Protein AF-A0A2G2XQH7-F1 (afdb_monomer)

pLDDT: mean 88.97, std 12.46, range [43.19, 98.19]

Radius of gyration: 13.52 Å; Cα contacts (8 Å, |Δi|>4): 109; chains: 1; bounding box: 26×40×30 Å

Mean predicted aligned error: 5.09 Å

InterPro domains:
  IPR001096 Peptidase C13, legumain [PF01650] (8-76)
  IPR001096 Peptidase C13, legumain [PR00776] (9-28)
  IPR001096 Peptidase C13, legumain [PR00776] (58-74)
  IPR028361 GPI-anchor transamidase [PTHR48067] (3-77)

Foldseek 3Di:
DPPDQDPVRDLPAALAAAEEAEEEAEADQQWGDDPPPDIDGLVNVQVVVVVCVVRNRYNHYHYHYHYVPVVNSPVNNPPDDD

Solvent-accessible surface area (backbone atoms only — not comparable to full-atom values): 4941 Å² total; per-residue (Å²): 132,83,80,77,78,53,77,93,76,53,88,89,56,33,56,85,30,76,45,79,47,78,47,75,47,62,40,39,93,29,31,35,53,38,82,97,86,45,68,48,37,14,60,58,54,26,51,52,53,49,54,35,55,77,68,37,38,40,63,45,78,48,78,46,67,55,43,49,59,46,71,42,38,46,73,56,42,88,83,75,77,135

Sequence (82 aa):
MKAVVPRSKRLLSDEGSHILLYMTRHGGDEFLKFQDSEELQSHDLADAVKQMKEKRRFKELLIMVDTCQAATLFSQVTFAFL

Structure (mmCIF, N/CA/C/O backbone):
data_AF-A0A2G2XQH7-F1
#
_entry.id   AF-A0A2G2XQH7-F1
#
loop_
_atom_site.group_PDB
_atom_site.id
_atom_site.type_symbol
_atom_site.label_atom_id
_atom_site.label_alt_id
_atom_site.label_comp_id
_atom_site.label_asym_id
_atom_site.label_entity_id
_atom_site.label_seq_id
_atom_site.pdbx_PDB_ins_code
_atom_site.Cartn_x
_atom_site.Cartn_y
_atom_site.Cartn_z
_atom_site.occupancy
_atom_site.B_iso_or_equiv
_atom_site.auth_seq_id
_atom_site.auth_comp_id
_atom_site.auth_asym_id
_atom_site.auth_atom_id
_atom_site.pdbx_PDB_model_num
ATOM 1 N N . MET A 1 1 ? 5.132 25.067 -0.336 1.00 43.19 1 MET A N 1
ATOM 2 C CA . MET A 1 1 ? 3.800 25.017 0.310 1.00 43.19 1 MET A CA 1
ATOM 3 C C . MET A 1 1 ? 3.180 23.674 -0.065 1.00 43.19 1 MET A C 1
ATOM 5 O O . MET A 1 1 ? 2.897 23.474 -1.236 1.00 43.19 1 MET A O 1
ATOM 9 N N . LYS A 1 2 ? 3.118 22.693 0.850 1.00 53.69 2 LYS A N 1
ATOM 10 C CA . LYS A 1 2 ? 2.604 21.347 0.521 1.00 53.69 2 LYS A CA 1
ATOM 11 C C . LYS A 1 2 ? 1.109 21.477 0.215 1.00 53.69 2 LYS A C 1
ATOM 13 O O . LYS A 1 2 ? 0.371 21.977 1.063 1.00 53.69 2 LYS A O 1
ATOM 18 N N . ALA A 1 3 ? 0.678 21.089 -0.984 1.00 65.31 3 ALA A N 1
ATOM 19 C CA . ALA A 1 3 ? -0.735 21.103 -1.340 1.00 65.31 3 ALA A CA 1
ATOM 20 C C . ALA A 1 3 ? -1.512 20.252 -0.323 1.00 65.31 3 ALA A C 1
ATOM 22 O O . ALA A 1 3 ? -1.174 19.096 -0.063 1.00 65.31 3 ALA A O 1
ATOM 23 N N . VAL A 1 4 ? -2.521 20.846 0.311 1.00 83.31 4 VAL A N 1
ATOM 24 C CA . VAL A 1 4 ? -3.353 20.148 1.289 1.00 83.31 4 VAL A CA 1
ATOM 25 C C . VAL A 1 4 ? -4.225 19.156 0.526 1.00 83.31 4 VAL A C 1
ATOM 27 O O . VAL A 1 4 ? -5.099 19.564 -0.233 1.00 83.31 4 VAL A O 1
ATOM 30 N N . VAL A 1 5 ? -4.016 17.852 0.734 1.00 88.12 5 VAL A N 1
ATOM 31 C CA . VAL A 1 5 ? -4.879 16.813 0.144 1.00 88.12 5 VAL A CA 1
ATOM 32 C C . VAL A 1 5 ? -6.322 17.070 0.611 1.00 88.12 5 VAL A C 1
ATOM 34 O O . VAL A 1 5 ? -6.528 17.155 1.827 1.00 88.12 5 VAL A O 1
ATOM 37 N N . PRO A 1 6 ? -7.327 17.221 -0.273 1.00 93.56 6 PRO A N 1
ATOM 38 C CA . PRO A 1 6 ? -8.710 17.487 0.132 1.00 93.56 6 PRO A CA 1
ATOM 39 C C . PRO A 1 6 ? -9.253 16.407 1.071 1.00 93.56 6 PRO A C 1
ATOM 41 O O . PRO A 1 6 ? -8.913 15.236 0.921 1.00 93.56 6 PRO A O 1
ATOM 44 N N . ARG A 1 7 ? -10.131 16.764 2.022 1.00 91.50 7 ARG A N 1
ATOM 45 C CA . ARG A 1 7 ? -10.681 15.803 3.004 1.00 91.50 7 ARG A CA 1
ATOM 46 C C . ARG A 1 7 ? -11.341 14.589 2.337 1.00 91.50 7 ARG A C 1
ATOM 48 O O . ARG A 1 7 ? -11.163 13.479 2.818 1.00 91.50 7 ARG A O 1
ATOM 55 N N . SER A 1 8 ? -12.035 14.797 1.218 1.00 93.75 8 SER A N 1
ATOM 56 C CA . SER A 1 8 ? -12.687 13.745 0.421 1.00 93.75 8 SER A CA 1
ATOM 57 C C . SER A 1 8 ? -11.717 12.792 -0.289 1.00 93.75 8 SER A C 1
ATOM 59 O O . SER A 1 8 ? -12.146 11.775 -0.822 1.00 93.75 8 SER A O 1
ATOM 61 N N . LYS A 1 9 ? -10.419 13.112 -0.317 1.00 92.50 9 LYS A N 1
ATOM 62 C CA . LYS A 1 9 ? -9.351 12.311 -0.932 1.00 92.50 9 LYS A CA 1
ATOM 63 C C . LYS A 1 9 ? -8.360 11.770 0.105 1.00 92.50 9 LYS A C 1
ATOM 65 O O . LYS A 1 9 ? -7.259 11.368 -0.249 1.00 92.50 9 LYS A O 1
ATOM 70 N N . ARG A 1 10 ? -8.728 11.778 1.391 1.00 92.50 10 ARG A N 1
ATOM 71 C CA . ARG A 1 10 ? -7.935 11.190 2.478 1.00 92.50 10 ARG A CA 1
ATOM 72 C C . ARG A 1 10 ? -8.575 9.899 2.958 1.00 92.50 10 ARG A C 1
ATOM 74 O O . ARG A 1 10 ? -9.793 9.813 3.076 1.00 92.50 10 ARG A O 1
ATOM 81 N N . LEU A 1 11 ? -7.738 8.944 3.341 1.00 94.19 11 LEU A N 1
ATOM 82 C CA . LEU A 1 11 ? -8.167 7.722 4.005 1.00 94.19 11 LEU A CA 1
ATOM 83 C C . LEU A 1 11 ? -8.387 7.995 5.503 1.00 94.19 11 LEU A C 1
ATOM 85 O O . LEU A 1 11 ? -7.446 8.017 6.300 1.00 94.19 11 LEU A O 1
ATOM 89 N N . LEU A 1 12 ? -9.636 8.268 5.883 1.00 95.19 12 LEU A N 1
ATOM 90 C CA . LEU A 1 12 ? -10.049 8.576 7.260 1.00 95.19 12 LEU A CA 1
ATOM 91 C C . LEU A 1 12 ? -10.367 7.301 8.067 1.00 95.19 12 LEU A C 1
ATOM 93 O O . LEU A 1 12 ? -11.420 7.215 8.683 1.00 95.19 12 LEU A O 1
ATOM 97 N N . SER A 1 13 ? -9.466 6.319 8.033 1.00 96.81 13 SER A N 1
ATOM 98 C CA . SER A 1 13 ? -9.632 5.006 8.666 1.00 96.81 13 SER A CA 1
ATOM 99 C C . SER A 1 13 ? -9.189 4.955 10.136 1.00 96.81 13 SER A C 1
ATOM 101 O O . SER A 1 13 ? -8.522 5.862 10.636 1.00 96.81 13 SER A O 1
ATOM 103 N N . ASP A 1 14 ? -9.535 3.871 10.817 1.00 97.38 14 ASP A N 1
ATOM 104 C CA . ASP A 1 14 ? -9.249 3.598 12.227 1.00 97.38 14 ASP A CA 1
ATOM 105 C C . ASP A 1 14 ? -9.066 2.089 12.482 1.00 97.38 14 ASP A C 1
ATOM 107 O O . ASP A 1 14 ? -8.992 1.286 11.550 1.00 97.38 14 ASP A O 1
ATOM 111 N N . GLU A 1 15 ? -8.991 1.692 13.750 1.00 97.25 15 GLU A N 1
ATOM 112 C CA . GLU A 1 15 ? -8.734 0.312 14.165 1.00 97.25 15 GLU A CA 1
ATOM 113 C C . GLU A 1 15 ? -9.875 -0.671 13.856 1.00 97.25 15 GLU A C 1
ATOM 115 O O . GLU A 1 15 ? -9.667 -1.877 13.955 1.00 97.25 15 GLU A O 1
ATOM 120 N N . GLY A 1 16 ? -11.056 -0.185 13.452 1.00 97.62 16 GLY A N 1
ATOM 121 C CA . GLY A 1 16 ? -12.183 -1.006 12.998 1.00 97.62 16 GLY A CA 1
ATOM 122 C C . GLY A 1 16 ? -12.281 -1.139 11.475 1.00 97.62 16 GLY A C 1
ATOM 123 O O . GLY A 1 16 ? -13.120 -1.883 10.970 1.00 97.62 16 GLY A O 1
ATOM 124 N N . SER A 1 17 ? -11.440 -0.422 10.730 1.00 98.19 17 SER A N 1
ATOM 125 C CA . SER A 1 17 ? -11.536 -0.323 9.273 1.00 98.19 17 SER A CA 1
ATOM 126 C C . SER A 1 17 ? -10.925 -1.536 8.554 1.00 98.19 17 SER A C 1
ATOM 128 O O . SER A 1 17 ? -9.816 -1.957 8.880 1.00 98.19 17 SER A O 1
ATOM 130 N N . HIS A 1 18 ? -11.602 -2.047 7.522 1.00 97.31 18 HIS A N 1
ATOM 131 C CA . HIS A 1 18 ? -11.052 -3.025 6.571 1.00 97.31 18 HIS A CA 1
ATOM 132 C C . HIS A 1 18 ? -10.675 -2.299 5.275 1.00 97.31 18 HIS A C 1
ATOM 134 O O . HIS A 1 18 ? -11.497 -1.573 4.714 1.00 97.31 18 HIS A O 1
ATOM 140 N N . ILE A 1 19 ? -9.432 -2.450 4.818 1.00 97.12 19 ILE A N 1
ATOM 141 C CA . ILE A 1 19 ? -8.872 -1.642 3.728 1.00 97.12 19 ILE A CA 1
ATOM 142 C C . ILE A 1 19 ? -8.393 -2.542 2.591 1.00 97.12 19 ILE A C 1
ATOM 144 O O . ILE A 1 19 ? -7.663 -3.503 2.816 1.00 97.12 19 ILE A O 1
ATOM 148 N N . LEU A 1 20 ? -8.760 -2.176 1.363 1.00 96.38 20 LEU A N 1
ATOM 149 C CA . LEU A 1 20 ? -8.156 -2.692 0.139 1.00 96.38 20 LEU A CA 1
ATOM 150 C C . LEU A 1 20 ? -7.285 -1.597 -0.480 1.00 96.38 20 LEU A C 1
ATOM 152 O O . LEU A 1 20 ? -7.789 -0.535 -0.847 1.00 96.38 20 LEU A O 1
ATOM 156 N N . LEU A 1 21 ? -5.992 -1.873 -0.622 1.00 94.62 21 LEU A N 1
ATOM 157 C CA . LEU A 1 21 ? -5.071 -1.067 -1.414 1.00 94.62 21 LEU A CA 1
ATOM 158 C C . LEU A 1 21 ? -4.815 -1.785 -2.741 1.00 94.62 21 LEU A C 1
ATOM 160 O O . LEU A 1 21 ? -4.106 -2.786 -2.778 1.00 94.62 21 LEU A O 1
ATOM 164 N N . TYR A 1 22 ? -5.400 -1.270 -3.820 1.00 94.81 22 TYR A N 1
ATOM 165 C CA . TYR A 1 22 ? -5.179 -1.774 -5.174 1.00 94.81 22 TYR A CA 1
ATOM 166 C C . TYR A 1 22 ? -4.263 -0.830 -5.954 1.00 94.81 22 TYR A C 1
ATOM 168 O O . TYR A 1 22 ? -4.544 0.368 -6.040 1.00 94.81 22 TYR A O 1
ATOM 176 N N . MET A 1 23 ? -3.179 -1.358 -6.523 1.00 93.12 23 MET A N 1
ATOM 177 C CA . MET A 1 23 ? -2.219 -0.593 -7.322 1.00 93.12 23 MET A CA 1
ATOM 178 C C . MET A 1 23 ? -1.983 -1.282 -8.664 1.00 93.12 23 MET A C 1
ATOM 180 O O . MET A 1 23 ? -1.712 -2.477 -8.715 1.00 93.12 23 MET A O 1
ATOM 184 N N . THR A 1 24 ? -2.063 -0.524 -9.755 1.00 94.12 24 THR A N 1
ATOM 185 C CA . THR A 1 24 ? -1.816 -1.030 -11.109 1.00 94.12 24 THR A CA 1
ATOM 186 C C . THR A 1 24 ? -1.077 0.021 -11.925 1.00 94.12 24 THR A C 1
ATOM 188 O O . THR A 1 24 ? -1.525 1.167 -12.030 1.00 94.12 24 THR A O 1
ATOM 191 N N . ARG A 1 25 ? 0.105 -0.349 -12.428 1.00 92.38 25 ARG A N 1
ATOM 192 C CA . ARG A 1 25 ? 0.958 0.442 -13.334 1.00 92.38 25 ARG A CA 1
ATOM 193 C C . ARG A 1 25 ? 2.141 -0.419 -13.797 1.00 92.38 25 ARG A C 1
ATOM 195 O O . ARG A 1 25 ? 2.276 -1.564 -13.386 1.00 92.38 25 ARG A O 1
ATOM 202 N N . HIS A 1 26 ? 3.028 0.122 -14.628 1.00 93.81 26 HIS A N 1
ATOM 203 C CA . HIS A 1 26 ? 4.337 -0.477 -14.894 1.00 93.81 26 HIS A CA 1
ATOM 204 C C . HIS A 1 26 ? 5.223 -0.483 -13.645 1.00 93.81 26 HIS A C 1
ATOM 206 O O . HIS A 1 26 ? 5.175 0.451 -12.847 1.00 93.81 26 HIS A O 1
ATOM 212 N N . GLY A 1 27 ? 6.071 -1.496 -13.537 1.00 91.06 27 GLY A N 1
ATOM 213 C CA . GLY A 1 27 ? 6.984 -1.698 -12.419 1.00 91.06 27 GLY A CA 1
ATOM 214 C C . GLY A 1 27 ? 8.241 -2.433 -12.865 1.00 91.06 27 GLY A C 1
ATOM 215 O O . GLY A 1 27 ? 8.392 -2.761 -14.048 1.00 91.06 27 GLY A O 1
ATOM 216 N N . GLY A 1 28 ? 9.134 -2.653 -11.913 1.00 90.88 28 GLY A N 1
ATOM 217 C CA . GLY A 1 28 ? 10.399 -3.355 -12.079 1.00 90.88 28 GLY A CA 1
ATOM 218 C C . GLY A 1 28 ? 10.931 -3.799 -10.721 1.00 90.88 28 GLY A C 1
ATOM 219 O O . GLY A 1 28 ? 10.146 -4.045 -9.806 1.00 90.88 28 GLY A O 1
ATOM 220 N N . ASP A 1 29 ? 12.249 -3.912 -10.590 1.00 94.94 29 ASP A N 1
ATOM 221 C CA . ASP A 1 29 ? 12.859 -4.463 -9.382 1.00 94.94 29 ASP A CA 1
ATOM 222 C C . ASP A 1 29 ? 12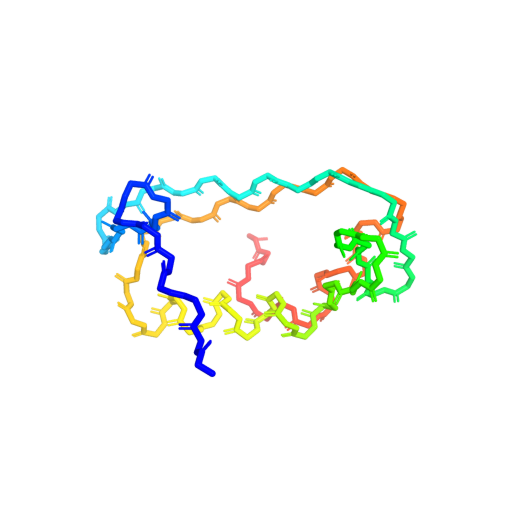.649 -3.516 -8.194 1.00 94.94 29 ASP A C 1
ATOM 224 O O . ASP A 1 29 ? 13.225 -2.434 -8.142 1.00 94.94 29 ASP A O 1
ATOM 228 N N .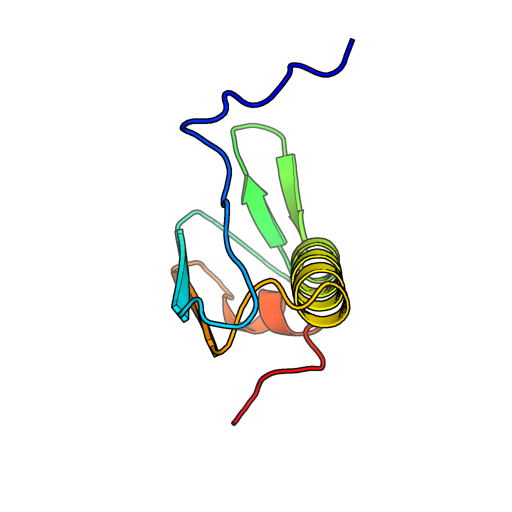 GLU A 1 30 ? 11.759 -3.904 -7.282 1.00 93.62 30 GLU A N 1
ATOM 229 C CA . GLU A 1 30 ? 11.380 -3.169 -6.075 1.00 93.62 30 GLU A CA 1
ATOM 230 C C . GLU A 1 30 ? 10.697 -1.810 -6.300 1.00 93.62 30 GLU A C 1
ATOM 232 O O . GLU A 1 30 ? 10.597 -1.018 -5.360 1.00 93.62 30 GLU A O 1
ATOM 237 N N . PHE A 1 31 ? 10.163 -1.533 -7.497 1.00 93.81 31 PHE A N 1
ATOM 238 C CA . PHE A 1 31 ? 9.457 -0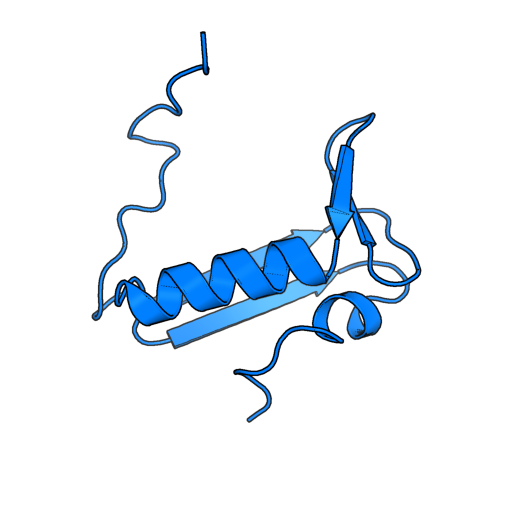.275 -7.762 1.00 93.81 31 PHE A CA 1
ATOM 239 C C . PHE A 1 31 ? 8.206 -0.417 -8.637 1.00 93.81 31 PHE A C 1
ATOM 241 O O . PHE A 1 31 ? 8.088 -1.291 -9.498 1.00 93.81 31 PHE A O 1
ATOM 248 N N . LEU A 1 32 ? 7.282 0.526 -8.450 1.00 93.25 32 LEU A N 1
ATOM 249 C CA . LEU A 1 32 ? 6.115 0.770 -9.293 1.00 93.25 32 LEU A CA 1
ATOM 250 C C . LEU A 1 32 ? 6.138 2.228 -9.750 1.00 93.25 32 LEU A C 1
ATOM 252 O O . LEU A 1 32 ? 6.244 3.138 -8.932 1.00 93.25 32 LEU A O 1
ATOM 256 N N . LYS A 1 33 ? 6.012 2.480 -11.055 1.00 90.12 33 LYS A N 1
ATOM 257 C CA . LYS A 1 33 ? 5.984 3.853 -11.576 1.00 90.12 33 LYS A CA 1
ATOM 258 C C . LYS A 1 33 ? 4.757 4.593 -11.050 1.00 90.12 33 LYS A C 1
ATOM 260 O O . LYS A 1 33 ? 3.638 4.098 -11.173 1.00 90.12 33 LYS A O 1
ATOM 265 N N . PHE A 1 34 ? 4.953 5.796 -10.528 1.00 85.69 34 PHE A N 1
ATOM 266 C CA . PHE A 1 34 ? 3.911 6.648 -9.972 1.00 85.69 34 PHE A CA 1
ATOM 267 C C . PHE A 1 34 ? 3.914 8.004 -10.677 1.00 85.69 34 PHE A C 1
ATOM 269 O O . PHE A 1 34 ? 4.907 8.718 -10.698 1.00 85.69 34 PHE A O 1
ATOM 276 N N . GLN A 1 35 ? 2.790 8.365 -11.298 1.00 83.81 35 GLN A N 1
ATOM 277 C CA . GLN A 1 35 ? 2.754 9.497 -12.239 1.00 83.81 35 GLN A CA 1
ATOM 278 C C . GLN A 1 35 ? 3.907 9.413 -13.267 1.00 83.81 35 GLN A C 1
ATOM 280 O O . GLN A 1 35 ? 4.412 8.323 -13.543 1.00 83.81 35 GLN A O 1
ATOM 285 N N . ASP A 1 36 ? 4.256 10.514 -13.923 1.00 73.06 36 ASP A N 1
ATOM 286 C CA . ASP A 1 36 ? 5.146 10.467 -15.092 1.00 73.06 36 ASP A CA 1
ATOM 287 C C . ASP A 1 36 ? 6.638 10.511 -14.738 1.00 73.06 36 ASP A C 1
ATOM 289 O O . ASP A 1 36 ? 7.472 10.191 -15.584 1.00 73.06 36 ASP A O 1
ATOM 293 N N . SER A 1 37 ? 6.984 10.857 -13.495 1.00 69.12 37 SER A N 1
ATOM 294 C CA . SER A 1 37 ? 8.375 11.052 -13.067 1.00 69.12 37 SER A CA 1
ATOM 295 C C . SER A 1 37 ? 8.702 10.536 -11.665 1.00 69.12 37 SER A C 1
ATOM 297 O O . SER A 1 37 ? 9.833 10.721 -11.224 1.00 69.12 37 SER A O 1
ATOM 299 N N . GLU A 1 38 ? 7.749 9.936 -10.948 1.00 85.19 38 GLU A N 1
ATOM 300 C CA . GLU A 1 38 ? 7.981 9.389 -9.607 1.00 85.19 38 GLU A CA 1
ATOM 301 C C . GLU A 1 38 ? 7.924 7.856 -9.628 1.00 85.19 38 GLU A C 1
ATOM 303 O O . GLU A 1 38 ? 7.362 7.221 -10.526 1.00 85.19 38 GLU A O 1
ATOM 308 N N . GLU A 1 39 ? 8.526 7.244 -8.617 1.00 90.56 39 GLU A N 1
ATOM 309 C CA . GLU A 1 39 ? 8.516 5.803 -8.399 1.00 90.56 39 GLU A CA 1
ATOM 310 C C . GLU A 1 39 ? 8.128 5.554 -6.946 1.00 90.56 39 GLU A C 1
ATOM 312 O O . GLU A 1 39 ? 8.630 6.217 -6.042 1.00 90.56 39 GLU A O 1
ATOM 317 N N . LEU A 1 40 ? 7.208 4.617 -6.735 1.00 92.62 40 LEU A N 1
ATOM 318 C CA . LEU A 1 40 ? 6.916 4.069 -5.421 1.00 92.62 40 LEU A CA 1
ATOM 319 C C . LEU A 1 40 ? 7.835 2.871 -5.212 1.00 92.62 40 LEU A C 1
ATOM 321 O O . LEU A 1 40 ? 7.699 1.876 -5.929 1.00 92.62 40 LEU A O 1
ATOM 325 N N . GLN A 1 41 ? 8.742 2.957 -4.246 1.00 94.50 41 GLN A N 1
ATOM 326 C CA . GLN A 1 41 ? 9.660 1.865 -3.947 1.00 94.50 41 GLN A CA 1
ATOM 327 C C . GLN A 1 41 ? 9.089 0.921 -2.878 1.00 94.50 41 GLN A C 1
ATOM 329 O O . GLN A 1 41 ? 8.189 1.278 -2.111 1.00 94.50 41 GLN A O 1
ATOM 334 N N . SER A 1 42 ? 9.628 -0.298 -2.803 1.00 93.62 42 SER A N 1
ATOM 335 C CA . SER A 1 42 ? 9.262 -1.304 -1.793 1.00 93.62 42 SER A CA 1
ATOM 336 C C . SER A 1 42 ? 9.375 -0.753 -0.363 1.00 93.62 42 SER A C 1
ATOM 338 O O . SER A 1 42 ? 8.513 -1.011 0.481 1.00 93.62 42 SER A O 1
ATOM 340 N N . HIS A 1 43 ? 10.399 0.068 -0.103 1.00 94.31 43 HIS A N 1
ATOM 341 C CA . HIS A 1 43 ? 10.628 0.695 1.195 1.00 94.31 43 HIS A CA 1
ATOM 342 C C . HIS A 1 43 ? 9.556 1.740 1.543 1.00 94.31 43 HIS A C 1
ATOM 344 O O . HIS A 1 43 ? 9.084 1.760 2.679 1.00 94.31 43 HIS A O 1
ATOM 350 N N . ASP A 1 44 ? 9.102 2.543 0.572 1.00 93.75 44 ASP A N 1
ATOM 351 C CA . ASP A 1 44 ? 8.035 3.531 0.774 1.00 93.75 44 ASP A CA 1
ATOM 352 C C . ASP A 1 44 ? 6.726 2.843 1.173 1.00 93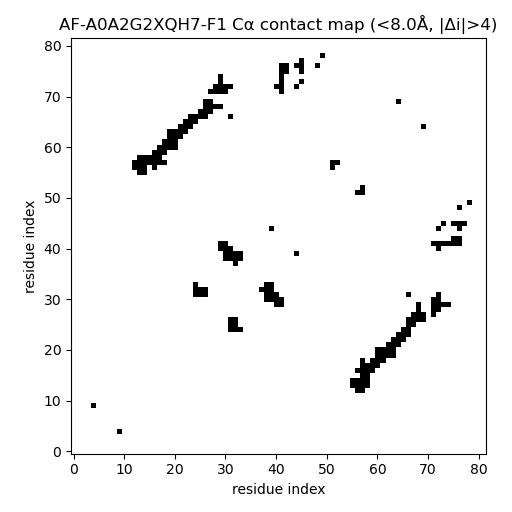.75 44 ASP A C 1
ATOM 354 O O . ASP A 1 44 ? 6.030 3.269 2.102 1.00 93.75 44 ASP A O 1
ATOM 358 N N . LEU A 1 45 ? 6.395 1.746 0.480 1.00 93.31 45 LEU A N 1
ATOM 359 C CA . LEU A 1 45 ? 5.213 0.942 0.772 1.00 93.31 45 LEU A CA 1
ATOM 360 C C . LEU A 1 45 ? 5.305 0.318 2.171 1.00 93.31 45 LEU A C 1
ATOM 362 O O . LEU A 1 45 ? 4.351 0.409 2.949 1.00 93.31 45 LEU A O 1
ATOM 366 N N . ALA A 1 46 ? 6.447 -0.285 2.506 1.00 93.88 46 ALA A N 1
ATOM 367 C CA . ALA A 1 46 ? 6.679 -0.899 3.808 1.00 93.88 46 ALA A CA 1
ATOM 368 C C . ALA A 1 46 ? 6.563 0.118 4.952 1.00 93.88 46 ALA A C 1
ATOM 370 O O . ALA A 1 46 ? 5.846 -0.129 5.927 1.00 93.88 46 ALA A O 1
ATOM 371 N N . ASP A 1 47 ? 7.192 1.285 4.811 1.00 94.94 47 ASP A N 1
ATOM 372 C CA . ASP A 1 47 ? 7.147 2.350 5.809 1.00 94.94 47 ASP A CA 1
ATOM 373 C C . ASP A 1 47 ? 5.736 2.919 5.972 1.00 94.94 47 ASP A C 1
ATOM 375 O O . ASP A 1 47 ? 5.284 3.145 7.100 1.00 94.94 47 ASP A O 1
ATOM 379 N N . ALA A 1 48 ? 4.997 3.108 4.875 1.00 93.75 48 ALA A N 1
ATOM 380 C CA . ALA A 1 48 ? 3.614 3.569 4.929 1.00 93.75 48 ALA A CA 1
ATOM 381 C C . ALA A 1 48 ? 2.714 2.573 5.679 1.00 93.75 48 ALA A C 1
ATOM 383 O O . ALA A 1 48 ? 1.972 2.965 6.586 1.00 93.75 48 ALA A O 1
ATOM 384 N N . VAL A 1 49 ? 2.808 1.280 5.352 1.00 93.94 49 VAL A N 1
ATOM 385 C CA . VAL A 1 49 ? 2.026 0.219 6.007 1.00 93.94 49 VAL A CA 1
ATOM 386 C C . VAL A 1 49 ? 2.397 0.099 7.484 1.00 93.94 49 VAL A C 1
ATOM 388 O O . VAL A 1 49 ? 1.506 0.024 8.336 1.00 93.94 49 VAL A O 1
ATOM 391 N N . LYS A 1 50 ? 3.693 0.157 7.813 1.00 94.44 50 LYS A N 1
ATOM 392 C CA . LYS A 1 50 ? 4.186 0.142 9.194 1.00 94.44 50 LYS A CA 1
ATOM 393 C C . LYS A 1 50 ? 3.619 1.310 9.998 1.00 94.44 50 LYS A C 1
ATOM 395 O O . LYS A 1 50 ? 3.017 1.093 11.049 1.00 94.44 50 LYS A O 1
ATOM 400 N N . GLN A 1 51 ? 3.708 2.532 9.474 1.00 95.00 51 GLN A N 1
ATOM 401 C CA . GLN A 1 51 ? 3.148 3.716 10.129 1.00 95.00 51 GLN A CA 1
ATOM 402 C C . GLN A 1 51 ? 1.627 3.622 10.302 1.00 95.00 51 GLN A C 1
ATOM 404 O O . GLN A 1 51 ? 1.089 4.055 11.325 1.00 95.00 51 GLN A O 1
ATOM 409 N N . MET A 1 52 ? 0.910 3.065 9.320 1.00 95.19 52 MET A N 1
ATOM 410 C CA . MET A 1 52 ? -0.531 2.830 9.434 1.00 95.19 52 MET A CA 1
ATOM 411 C C . MET A 1 52 ? -0.853 1.814 10.534 1.00 95.19 52 MET A C 1
ATOM 413 O O . MET A 1 52 ? -1.808 2.025 11.285 1.00 95.19 52 MET A O 1
ATOM 417 N N . LYS A 1 53 ? -0.053 0.752 10.673 1.00 93.50 53 LYS A N 1
ATOM 418 C CA . LYS A 1 53 ? -0.220 -0.250 11.731 1.00 93.50 53 LYS A CA 1
ATOM 419 C C . LYS A 1 53 ? 0.054 0.336 13.117 1.00 93.50 53 LYS A C 1
ATOM 421 O O . LYS A 1 53 ? -0.784 0.187 14.003 1.00 93.50 53 LYS A O 1
ATOM 426 N N . GLU A 1 54 ? 1.167 1.049 13.293 1.00 95.38 54 GLU A N 1
ATOM 427 C CA . GLU A 1 54 ? 1.548 1.701 14.560 1.00 95.38 54 GLU A CA 1
ATOM 428 C C . GLU A 1 54 ? 0.482 2.696 15.038 1.00 95.38 54 GLU A C 1
ATOM 430 O O . GLU A 1 54 ? 0.160 2.763 16.223 1.00 95.38 54 GLU A O 1
ATOM 435 N N . LYS A 1 55 ? -0.131 3.426 14.100 1.00 96.69 55 LYS A N 1
ATOM 436 C CA . LYS A 1 55 ? -1.213 4.387 14.369 1.00 96.69 55 LYS A CA 1
ATOM 437 C C . LYS A 1 55 ? -2.607 3.752 14.404 1.00 96.69 55 LYS A C 1
ATOM 439 O O . LYS A 1 55 ? -3.591 4.489 14.418 1.00 96.69 55 LYS A O 1
ATOM 444 N N . ARG A 1 56 ? -2.697 2.416 14.374 1.00 96.62 56 ARG A N 1
ATOM 445 C CA . ARG A 1 56 ? -3.947 1.636 14.379 1.00 96.62 56 ARG A CA 1
ATOM 446 C C . ARG A 1 56 ? -4.967 2.139 13.351 1.00 96.62 56 ARG A C 1
ATOM 448 O O . ARG A 1 56 ? -6.112 2.435 13.669 1.00 96.62 56 ARG A O 1
ATOM 455 N N . ARG A 1 57 ? -4.533 2.293 12.099 1.00 97.00 57 ARG A N 1
ATOM 456 C CA . ARG A 1 57 ? -5.348 2.845 11.001 1.00 97.00 57 ARG A CA 1
ATOM 457 C C . ARG A 1 57 ? -6.156 1.792 10.244 1.00 97.00 57 ARG A C 1
ATOM 459 O O . ARG A 1 57 ? -6.785 2.152 9.255 1.00 97.00 57 ARG A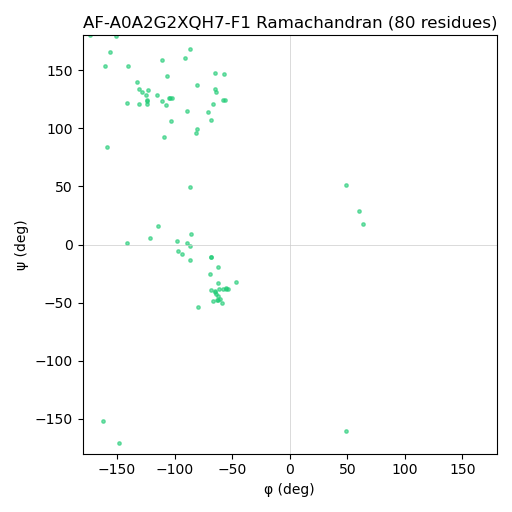 O 1
ATOM 466 N N . PHE A 1 58 ? -6.090 0.525 10.641 1.00 97.06 58 PHE A N 1
ATOM 467 C CA . PHE A 1 58 ? -6.887 -0.561 10.077 1.00 97.06 58 PHE A CA 1
ATOM 468 C C . PHE A 1 58 ? -6.936 -1.752 11.034 1.00 97.06 58 PHE A C 1
ATOM 470 O O . PHE A 1 58 ? -5.991 -1.987 11.796 1.00 97.06 58 PHE A O 1
ATOM 477 N N . LYS A 1 59 ? -8.010 -2.534 10.927 1.00 96.12 59 LYS A N 1
ATOM 478 C CA . LYS A 1 59 ? -8.122 -3.890 11.466 1.00 96.12 59 LYS A CA 1
ATOM 479 C C . LYS A 1 59 ? -7.425 -4.888 10.544 1.00 96.12 59 LYS A C 1
ATOM 481 O O . LYS A 1 59 ? -6.519 -5.602 10.966 1.00 96.12 59 LYS A O 1
ATOM 486 N N . GLU A 1 60 ? -7.811 -4.865 9.270 1.00 95.88 60 GLU A N 1
ATOM 487 C CA . GLU A 1 60 ? -7.292 -5.720 8.200 1.00 95.88 60 GLU A CA 1
ATOM 488 C C . GLU A 1 60 ? -6.958 -4.871 6.972 1.00 95.88 60 GLU A C 1
ATOM 490 O O . GLU A 1 60 ? -7.689 -3.939 6.624 1.00 95.88 60 GLU A O 1
ATOM 495 N N . LEU A 1 61 ? -5.844 -5.200 6.323 1.00 94.88 61 LEU A N 1
ATOM 496 C CA . LEU A 1 61 ? -5.372 -4.553 5.107 1.00 94.88 61 LEU A CA 1
ATOM 497 C C . LEU A 1 61 ? -5.029 -5.637 4.089 1.00 94.88 61 LEU A C 1
ATOM 499 O O . LEU A 1 61 ? -4.161 -6.468 4.342 1.00 94.88 61 LEU A O 1
ATOM 503 N N . LEU A 1 62 ? -5.691 -5.593 2.938 1.00 95.00 62 LEU A N 1
ATOM 504 C CA . LEU A 1 62 ? -5.333 -6.374 1.763 1.00 95.00 62 LEU A CA 1
ATOM 505 C C . L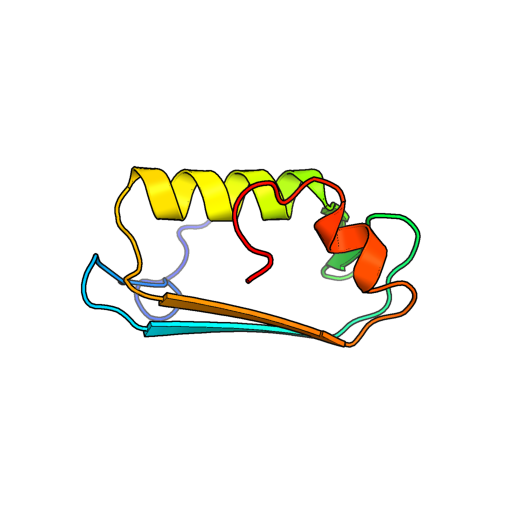EU A 1 62 ? -4.650 -5.452 0.754 1.00 95.00 62 LEU A C 1
ATOM 507 O O . LEU A 1 62 ? -5.208 -4.421 0.379 1.00 95.00 62 LEU A O 1
ATOM 511 N N . ILE A 1 63 ? -3.455 -5.830 0.306 1.00 93.81 63 ILE A N 1
ATOM 512 C CA . ILE A 1 63 ? -2.719 -5.121 -0.742 1.00 93.81 63 ILE A CA 1
ATOM 513 C C . ILE A 1 63 ? -2.698 -6.012 -1.979 1.00 93.81 63 ILE A C 1
ATOM 515 O O . ILE A 1 63 ? -2.252 -7.154 -1.917 1.00 93.81 63 ILE A O 1
ATOM 519 N N . MET A 1 64 ? -3.185 -5.489 -3.097 1.00 94.62 64 MET A N 1
ATOM 520 C CA . MET A 1 64 ? -3.191 -6.171 -4.385 1.00 94.62 64 MET A CA 1
ATOM 521 C C . MET A 1 64 ? -2.472 -5.290 -5.398 1.00 94.62 64 MET A C 1
ATOM 523 O O . MET A 1 64 ? -2.843 -4.132 -5.594 1.00 94.62 64 MET A O 1
ATOM 527 N N . VAL A 1 65 ? -1.437 -5.839 -6.030 1.00 93.75 65 VAL A N 1
ATOM 528 C CA . VAL A 1 65 ? -0.626 -5.111 -7.005 1.00 93.75 65 VAL A CA 1
ATOM 529 C C . VAL A 1 65 ? -0.603 -5.871 -8.321 1.00 93.75 65 VAL A C 1
ATOM 53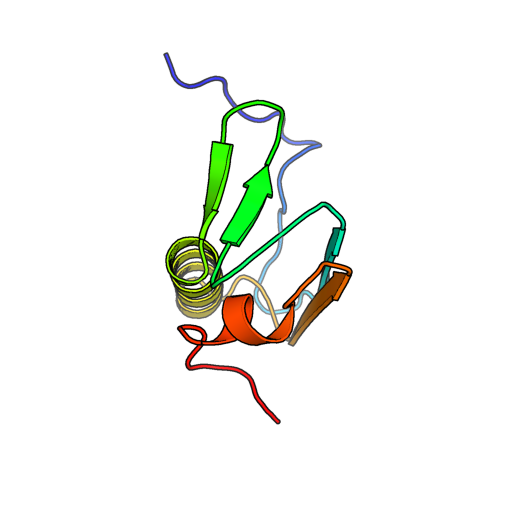1 O O . VAL A 1 65 ? -0.211 -7.033 -8.359 1.00 93.75 65 VAL A O 1
ATOM 534 N N . ASP A 1 66 ? -1.008 -5.192 -9.387 1.00 94.75 66 ASP A N 1
ATOM 535 C CA . ASP A 1 66 ? -0.970 -5.683 -10.760 1.00 94.75 66 ASP A CA 1
ATOM 536 C C . ASP A 1 66 ? 0.115 -4.922 -11.537 1.00 94.75 66 ASP A C 1
ATOM 538 O O . ASP A 1 66 ? -0.091 -3.799 -12.012 1.00 94.75 66 ASP A O 1
ATOM 542 N N . THR A 1 67 ? 1.323 -5.494 -11.559 1.00 93.38 67 THR A N 1
ATOM 543 C CA . T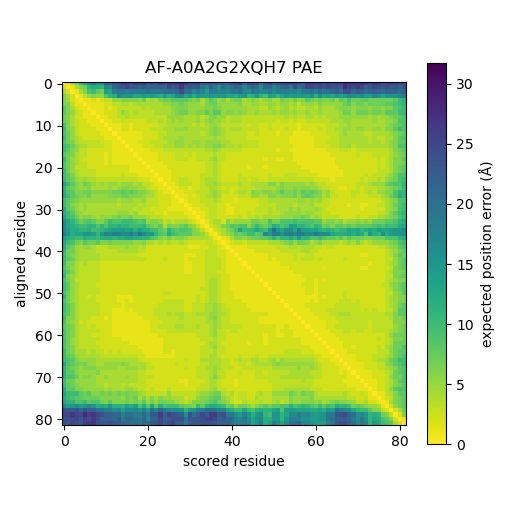HR A 1 67 ? 2.504 -4.920 -12.214 1.00 93.38 67 THR A CA 1
ATOM 544 C C . THR A 1 67 ? 3.541 -5.986 -12.585 1.00 93.38 67 THR A C 1
ATOM 546 O O . THR A 1 67 ? 3.508 -7.115 -12.089 1.00 93.38 67 THR A O 1
ATOM 549 N N . CYS A 1 68 ? 4.505 -5.629 -13.436 1.00 94.31 68 CYS A N 1
ATOM 550 C CA . CYS A 1 68 ? 5.668 -6.474 -13.703 1.00 94.31 68 CYS A CA 1
ATOM 551 C C . CYS A 1 68 ? 6.521 -6.609 -12.435 1.00 94.31 68 CYS A C 1
ATOM 553 O O . CYS A 1 68 ? 6.824 -5.607 -11.800 1.00 94.31 68 CYS A O 1
ATOM 555 N N . GLN A 1 69 ? 6.944 -7.832 -12.102 1.00 92.88 69 GLN A N 1
ATOM 556 C CA . GLN A 1 69 ? 7.746 -8.121 -10.902 1.00 92.88 69 GLN A CA 1
ATOM 557 C C . GLN A 1 69 ? 7.056 -7.746 -9.576 1.00 92.88 69 GLN A C 1
ATOM 559 O O . GLN A 1 69 ? 7.729 -7.518 -8.583 1.00 92.88 69 GLN A O 1
ATOM 564 N N . ALA A 1 70 ? 5.718 -7.768 -9.517 1.00 91.62 70 ALA A N 1
ATOM 565 C CA . ALA A 1 70 ? 4.933 -7.367 -8.341 1.00 91.62 70 ALA A CA 1
ATOM 566 C C . ALA A 1 70 ? 5.416 -7.930 -6.987 1.00 91.62 70 ALA A C 1
ATOM 568 O O . ALA A 1 70 ? 5.285 -7.257 -5.970 1.00 91.62 70 ALA A O 1
ATOM 569 N N . ALA A 1 71 ? 5.985 -9.139 -6.956 1.00 90.38 71 ALA A N 1
ATOM 570 C CA . ALA A 1 71 ? 6.503 -9.742 -5.729 1.00 90.38 71 ALA A CA 1
ATOM 571 C C . ALA A 1 71 ? 7.651 -8.938 -5.083 1.00 90.38 71 ALA A C 1
ATOM 573 O O . ALA A 1 71 ? 7.746 -8.907 -3.858 1.00 90.38 71 ALA A O 1
ATOM 574 N N . THR A 1 72 ? 8.495 -8.264 -5.874 1.00 92.25 72 THR A N 1
ATOM 575 C CA . THR A 1 72 ? 9.658 -7.508 -5.369 1.00 92.25 72 THR A CA 1
ATOM 576 C C . THR A 1 72 ? 9.238 -6.259 -4.593 1.00 92.25 72 THR A C 1
ATOM 578 O O . THR A 1 72 ? 9.920 -5.859 -3.659 1.00 92.25 72 THR A O 1
ATOM 581 N N . LEU A 1 73 ? 8.056 -5.693 -4.865 1.00 90.94 73 LEU A N 1
ATOM 582 C CA . LEU A 1 73 ? 7.500 -4.580 -4.079 1.00 90.94 73 LEU A CA 1
ATOM 583 C C . LEU A 1 73 ? 7.224 -4.937 -2.616 1.00 90.94 73 LEU A C 1
ATOM 585 O O . LEU A 1 73 ? 7.105 -4.044 -1.779 1.00 90.94 73 LEU A O 1
ATOM 589 N N . PHE A 1 74 ? 7.119 -6.227 -2.304 1.00 90.25 74 PHE A N 1
ATOM 590 C CA . PHE A 1 74 ? 6.881 -6.714 -0.952 1.00 90.25 74 PHE A CA 1
ATOM 591 C C . PHE A 1 74 ? 8.161 -7.168 -0.238 1.00 90.25 74 PHE A C 1
ATOM 593 O O . PHE A 1 74 ? 8.062 -7.603 0.906 1.00 90.25 74 PHE A O 1
ATOM 600 N N . SER A 1 75 ? 9.349 -7.038 -0.849 1.00 88.81 75 SER A N 1
ATOM 601 C CA . SER A 1 75 ? 10.625 -7.492 -0.262 1.00 88.81 75 SER A CA 1
ATOM 602 C C . SER A 1 75 ? 10.892 -6.889 1.122 1.00 88.81 75 SER A C 1
ATOM 604 O O . SER A 1 75 ? 11.347 -7.578 2.034 1.00 88.81 75 SER A O 1
ATOM 606 N N . GLN A 1 76 ? 10.516 -5.622 1.302 1.00 88.06 76 GLN A N 1
ATOM 607 C CA . GLN A 1 76 ? 10.714 -4.865 2.538 1.00 88.06 76 GLN A CA 1
ATOM 608 C C . GLN A 1 76 ? 9.502 -4.908 3.487 1.00 88.06 76 GLN A C 1
ATOM 610 O O . GLN A 1 76 ? 9.579 -4.439 4.628 1.00 88.06 76 GLN A O 1
ATOM 615 N N . VAL A 1 77 ? 8.367 -5.466 3.049 1.00 82.50 77 VAL A N 1
ATOM 616 C CA . VAL A 1 77 ? 7.133 -5.508 3.843 1.00 82.50 77 VAL A CA 1
ATOM 617 C C . VAL A 1 77 ? 7.216 -6.662 4.842 1.00 82.50 77 VAL A C 1
ATOM 619 O O . VAL A 1 77 ? 6.947 -7.817 4.539 1.00 82.50 77 VAL A O 1
ATOM 622 N N . THR A 1 78 ? 7.563 -6.331 6.082 1.00 72.06 78 THR A N 1
ATOM 623 C CA . THR A 1 78 ? 7.882 -7.302 7.145 1.00 72.06 78 THR A CA 1
ATOM 624 C C . THR A 1 78 ? 6.677 -7.812 7.944 1.00 72.06 78 THR A C 1
ATOM 626 O O . THR A 1 78 ? 6.848 -8.640 8.834 1.00 72.06 78 THR A O 1
ATOM 629 N N . PHE A 1 79 ? 5.456 -7.339 7.658 1.00 64.75 79 PHE A N 1
ATOM 630 C CA . PHE A 1 79 ? 4.298 -7.536 8.548 1.00 64.75 79 PHE A CA 1
ATOM 631 C C . PHE A 1 79 ? 3.091 -8.274 7.956 1.00 64.75 79 PHE A C 1
ATOM 633 O O . PHE A 1 79 ? 2.071 -8.364 8.640 1.00 64.75 79 PHE A O 1
ATOM 640 N N . ALA A 1 80 ? 3.155 -8.806 6.734 1.00 52.72 80 ALA A N 1
ATOM 641 C CA . ALA A 1 80 ? 2.020 -9.547 6.183 1.00 52.72 80 ALA A CA 1
ATOM 642 C C . ALA A 1 80 ? 2.420 -10.496 5.047 1.00 52.72 80 ALA A C 1
ATOM 644 O O . ALA A 1 80 ? 2.249 -10.184 3.874 1.00 52.72 80 ALA A O 1
ATOM 645 N N . PHE A 1 81 ? 2.868 -11.690 5.410 1.00 45.34 81 PHE A N 1
ATOM 646 C CA . PHE A 1 81 ? 2.397 -12.888 4.727 1.00 45.34 81 PHE A CA 1
ATOM 647 C C . PHE A 1 81 ? 1.632 -13.672 5.791 1.00 45.34 81 PHE A C 1
ATOM 649 O O . PHE A 1 81 ? 2.115 -13.791 6.919 1.00 45.34 81 PHE A O 1
ATOM 656 N N . LEU A 1 82 ? 0.398 -14.068 5.479 1.00 44.28 82 LEU A N 1
ATOM 657 C CA . LEU 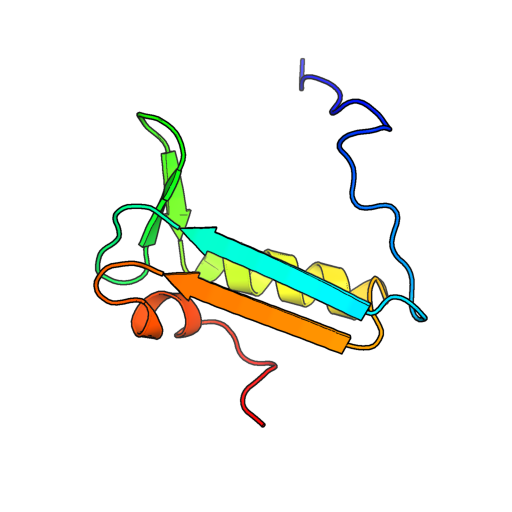A 1 82 ? -0.294 -15.091 6.263 1.00 44.28 82 LEU A CA 1
ATOM 658 C C . LEU A 1 82 ? 0.589 -16.339 6.379 1.00 44.28 82 LEU A C 1
ATOM 660 O O . LEU A 1 82 ? 1.262 -16.658 5.372 1.00 44.28 82 LEU A O 1
#

Nearest PDB structures (foldseek):
  8imy-assembly1_K  TM=9.218E-01  e=3.818E-06  Homo sapiens
  6l4w-assembly1_A-2  TM=9.694E-01  e=2.113E-03  Clitoria ternatea
  6lko-assembly1_A-2  TM=9.701E-01  e=4.509E-03  Clitoria ternatea
  5obt-assembly1_A  TM=9.359E-01  e=5.804E-03  Arabidopsis thaliana
  6ysa-assembly1_A  TM=9.437E-01  e=1.025E-02  Arabidopsis thaliana

Secondary structure (DSSP, 8-state):
------GGGS----TT-EEEEEEES-EETTEEEETTTEEEEHHHHHHHHHHHHHTT--SEEEEEEESTTGGGGGTT--S---

Organism: Capsicum baccatum (NCBI:txid33114)